Protein AF-A0A5K1EQJ8-F1 (afdb_monomer_lite)

Organism: NCBI:txid210225

Foldseek 3Di:
DVVDDDCPDDDDDPDDDDFPDWDWDQDPVRDIDTDGDDD

Secondary structure (DSSP, 8-state):
-TTS---------SS---TT---EEE-TTS-EEE-PPP-

Structure (mmCIF, N/CA/C/O backbone):
data_AF-A0A5K1EQJ8-F1
#
_entry.id   AF-A0A5K1EQJ8-F1
#
loop_
_atom_site.group_PDB
_atom_site.id
_atom_site.type_symbol
_atom_site.label_atom_id
_atom_site.label_alt_id
_atom_site.label_comp_id
_atom_site.label_asym_id
_atom_site.label_entity_id
_atom_site.label_seq_id
_atom_site.pdbx_PDB_ins_code
_atom_site.Cartn_x
_atom_site.Cartn_y
_atom_site.Cartn_z
_atom_site.occupancy
_atom_site.B_iso_or_equiv
_atom_site.auth_seq_id
_atom_site.auth_comp_id
_atom_site.auth_asym_id
_atom_site.auth_atom_id
_atom_site.pdbx_PDB_model_num
ATOM 1 N N . ASP A 1 1 ? 9.598 -16.767 -2.503 1.00 63.09 1 ASP A N 1
ATOM 2 C CA . ASP A 1 1 ? 8.985 -17.739 -1.586 1.00 63.09 1 ASP A CA 1
ATOM 3 C C . ASP A 1 1 ? 7.897 -17.013 -0.804 1.00 63.09 1 ASP A C 1
ATOM 5 O O . ASP A 1 1 ? 8.233 -16.194 0.044 1.00 63.09 1 ASP A O 1
ATOM 9 N N . PRO A 1 2 ? 6.614 -17.218 -1.138 1.00 65.12 2 PRO A N 1
ATOM 10 C CA . PRO A 1 2 ? 5.509 -16.541 -0.461 1.00 65.12 2 PRO A CA 1
ATOM 11 C C . PRO A 1 2 ? 5.416 -16.881 1.038 1.00 65.12 2 PRO A C 1
ATOM 13 O O . PRO A 1 2 ? 4.762 -16.150 1.773 1.00 65.12 2 PRO A O 1
ATOM 16 N N . SER A 1 3 ? 6.099 -17.932 1.516 1.00 84.00 3 SER A N 1
ATOM 17 C CA . SER A 1 3 ? 6.150 -18.287 2.943 1.00 84.00 3 SER A CA 1
ATOM 18 C C . SER A 1 3 ? 7.083 -17.398 3.780 1.00 84.00 3 SER A C 1
ATOM 20 O O . SER A 1 3 ? 7.049 -17.455 5.009 1.00 84.00 3 SER A O 1
ATOM 22 N N . LYS A 1 4 ? 7.902 -16.556 3.136 1.00 79.12 4 LYS A N 1
ATOM 23 C CA . LYS A 1 4 ? 8.813 -15.610 3.798 1.00 79.12 4 LYS A CA 1
ATOM 24 C C . LYS A 1 4 ? 8.620 -14.204 3.229 1.00 79.12 4 LYS A C 1
ATOM 26 O O . LYS A 1 4 ? 9.429 -13.764 2.410 1.00 79.12 4 LYS A O 1
ATOM 31 N N . PRO A 1 5 ? 7.545 -13.499 3.620 1.00 73.50 5 PRO A N 1
ATOM 32 C CA . PRO A 1 5 ? 7.344 -12.121 3.200 1.00 73.50 5 PRO A CA 1
ATOM 33 C C . PRO A 1 5 ? 8.479 -11.243 3.739 1.00 73.50 5 PRO A C 1
ATOM 35 O O . PRO A 1 5 ? 8.823 -11.299 4.919 1.00 73.50 5 PRO A O 1
ATOM 38 N N . VAL A 1 6 ? 9.072 -10.436 2.860 1.00 79.25 6 VAL A N 1
ATOM 39 C CA . VAL A 1 6 ? 10.110 -9.461 3.217 1.00 79.25 6 VAL A CA 1
ATOM 40 C C . VAL A 1 6 ? 9.483 -8.072 3.197 1.00 79.25 6 VAL A C 1
ATOM 42 O O . VAL A 1 6 ? 8.825 -7.698 2.223 1.00 79.25 6 VAL A O 1
ATOM 45 N N . 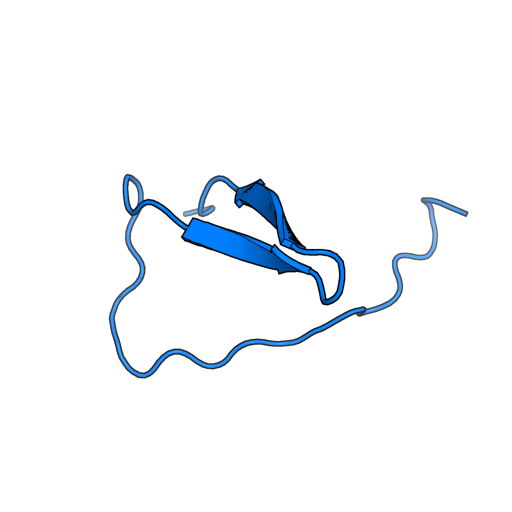LEU A 1 7 ? 9.684 -7.302 4.270 1.00 78.00 7 LEU A N 1
ATOM 46 C CA . LEU A 1 7 ? 9.216 -5.921 4.350 1.00 78.00 7 LEU A CA 1
ATOM 47 C C . LEU A 1 7 ? 9.874 -5.099 3.236 1.00 78.00 7 LEU A C 1
ATOM 49 O O . LEU A 1 7 ? 11.083 -4.886 3.243 1.00 78.00 7 LEU A O 1
ATOM 53 N N . THR A 1 8 ? 9.067 -4.664 2.270 1.00 73.06 8 THR A N 1
ATOM 54 C CA . THR A 1 8 ? 9.558 -3.942 1.086 1.00 73.06 8 THR A CA 1
ATOM 55 C C . THR A 1 8 ? 9.545 -2.426 1.297 1.00 73.06 8 THR A C 1
ATOM 57 O O . THR A 1 8 ? 10.403 -1.726 0.768 1.00 73.06 8 THR A O 1
ATOM 60 N N . ALA A 1 9 ? 8.603 -1.910 2.093 1.00 66.44 9 ALA A N 1
ATOM 61 C CA . ALA A 1 9 ? 8.517 -0.497 2.446 1.00 66.44 9 ALA A CA 1
ATOM 62 C C . ALA A 1 9 ? 7.665 -0.289 3.706 1.00 66.44 9 ALA A C 1
ATOM 64 O O . ALA A 1 9 ? 6.795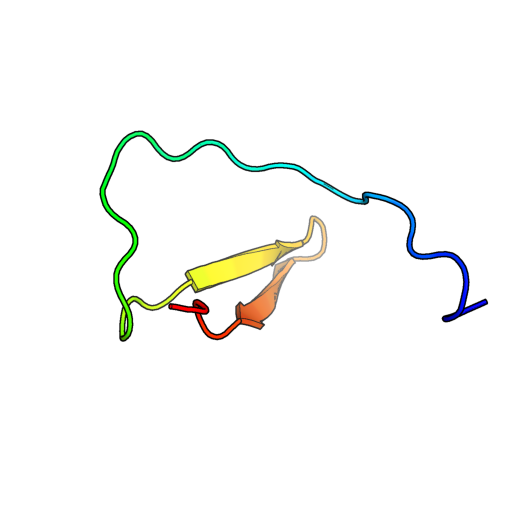 -1.103 4.018 1.00 66.44 9 ALA A O 1
ATOM 65 N N . GLN A 1 10 ? 7.893 0.832 4.389 1.00 71.56 10 GLN A N 1
ATOM 66 C CA . GLN A 1 10 ? 7.058 1.318 5.483 1.00 71.56 10 GLN A CA 1
ATOM 67 C C . GLN A 1 10 ? 6.746 2.798 5.244 1.00 71.56 10 GLN A C 1
ATOM 69 O O . GLN A 1 10 ? 7.644 3.585 4.950 1.00 71.56 10 GLN A O 1
ATOM 74 N N . LEU A 1 11 ? 5.469 3.161 5.345 1.00 70.06 11 LEU A N 1
ATOM 75 C CA . LEU A 1 11 ? 4.975 4.525 5.168 1.00 70.06 11 LEU A CA 1
ATOM 76 C C . LEU A 1 11 ? 4.420 5.020 6.505 1.00 70.06 11 LEU A C 1
ATOM 78 O O . LEU A 1 11 ? 3.572 4.360 7.103 1.00 70.06 11 LEU A O 1
ATOM 82 N N . TRP A 1 12 ? 4.879 6.186 6.960 1.00 63.44 12 TRP A N 1
ATOM 83 C CA . TRP A 1 12 ? 4.247 6.918 8.057 1.00 63.44 12 TRP A CA 1
ATOM 84 C C . TRP A 1 12 ? 3.465 8.094 7.495 1.00 63.44 12 TRP A C 1
ATOM 86 O O . TRP A 1 12 ? 4.022 8.958 6.821 1.00 63.44 12 TRP A O 1
ATOM 96 N N . VAL A 1 13 ? 2.169 8.123 7.790 1.00 69.19 13 VAL A N 1
ATOM 97 C CA . VAL A 1 13 ? 1.256 9.180 7.359 1.00 69.19 13 VAL A CA 1
ATOM 98 C C . VAL A 1 13 ? 0.764 9.908 8.606 1.00 69.19 13 VAL A C 1
ATOM 100 O O . VAL A 1 13 ? 0.274 9.281 9.539 1.00 69.19 13 VAL A O 1
ATOM 103 N N . GLY A 1 14 ? 0.910 11.234 8.641 1.00 69.31 14 GLY A N 1
ATOM 104 C CA . GLY A 1 14 ? 0.529 12.079 9.783 1.00 69.31 14 GLY A CA 1
ATOM 105 C C . GLY A 1 14 ? -0.979 12.332 9.928 1.00 69.31 14 GLY A C 1
ATOM 106 O O . GLY A 1 14 ? -1.362 13.333 10.525 1.00 69.31 14 GLY A O 1
ATOM 107 N N . GLY A 1 15 ? -1.832 11.478 9.354 1.00 71.94 15 GLY A N 1
ATOM 108 C CA . GLY A 1 15 ? -3.289 11.635 9.319 1.00 71.94 15 GLY A CA 1
ATOM 109 C C . GLY A 1 15 ? -4.016 10.293 9.418 1.00 71.94 15 GLY A C 1
ATOM 110 O O . GLY A 1 15 ? -3.408 9.238 9.253 1.00 71.94 15 GLY A O 1
ATOM 111 N N . LEU A 1 16 ? -5.322 10.327 9.705 1.00 66.31 16 LEU A N 1
ATOM 112 C CA . LEU A 1 16 ? -6.134 9.113 9.811 1.00 66.31 16 LEU A CA 1
ATOM 113 C C . LEU A 1 16 ? -6.374 8.517 8.416 1.00 66.31 16 LEU A C 1
ATOM 115 O O . LEU A 1 16 ? -7.030 9.143 7.585 1.00 66.31 16 LEU A O 1
ATOM 119 N N . ILE A 1 17 ? -5.889 7.298 8.180 1.00 71.94 17 ILE A N 1
ATOM 120 C CA . ILE A 1 17 ? -6.317 6.477 7.044 1.00 71.94 17 ILE A CA 1
ATOM 121 C C . ILE A 1 17 ? -7.498 5.635 7.528 1.00 71.94 17 ILE A C 1
ATOM 123 O O . ILE A 1 17 ? -7.355 4.848 8.458 1.00 71.94 17 ILE A O 1
ATOM 127 N N . GLN A 1 18 ? -8.669 5.825 6.922 1.00 66.50 18 GLN A N 1
ATOM 128 C CA . GLN A 1 18 ? -9.889 5.092 7.271 1.00 66.50 18 GLN A CA 1
ATOM 129 C C . GLN A 1 18 ? -10.351 4.220 6.107 1.00 66.50 18 GLN A C 1
ATOM 131 O O . GLN A 1 18 ? -10.075 4.525 4.943 1.00 66.50 18 GLN A O 1
ATOM 136 N N . LYS A 1 19 ? -11.108 3.163 6.406 1.00 67.88 19 LYS A N 1
ATOM 137 C CA . LYS A 1 19 ? -11.774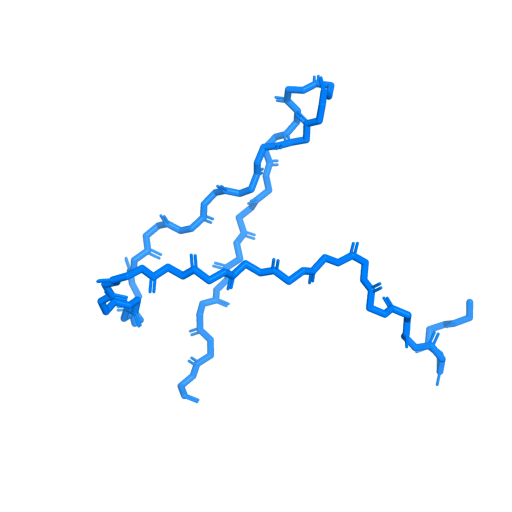 2.331 5.397 1.00 67.88 19 LYS A CA 1
ATOM 138 C C . LYS A 1 19 ? -12.560 3.196 4.401 1.00 67.88 19 LYS A C 1
ATOM 140 O O . LYS A 1 19 ? -13.335 4.059 4.801 1.00 67.88 19 LYS A O 1
ATOM 145 N N . GLY A 1 20 ? -12.347 2.963 3.105 1.00 69.50 20 GLY A N 1
ATOM 146 C CA . GLY A 1 20 ? -12.910 3.775 2.016 1.00 69.50 20 GLY A CA 1
ATOM 147 C C . GLY A 1 20 ? -12.015 4.928 1.544 1.00 69.50 20 GLY A C 1
ATOM 148 O O . GLY A 1 20 ? -12.334 5.568 0.545 1.00 69.50 20 GLY A O 1
ATOM 149 N N . SER A 1 21 ? -10.880 5.175 2.205 1.00 68.19 21 SER A N 1
ATOM 150 C CA . SER A 1 21 ? -9.856 6.097 1.700 1.00 68.19 21 SER A CA 1
ATOM 151 C C . SER A 1 21 ? -9.160 5.500 0.477 1.00 68.19 21 SER A C 1
ATOM 153 O O . SER A 1 21 ? -8.784 4.329 0.484 1.00 68.19 21 SER A O 1
ATOM 155 N N . GLN A 1 22 ? -8.948 6.305 -0.565 1.00 68.38 22 GLN A N 1
ATOM 156 C CA . GLN A 1 22 ? -8.220 5.869 -1.754 1.00 68.38 22 GLN A CA 1
ATOM 157 C C . GLN A 1 22 ? -6.709 5.925 -1.482 1.00 68.38 22 GLN A C 1
ATOM 159 O O . GLN A 1 22 ? -6.119 7.004 -1.448 1.00 68.38 22 GLN A O 1
ATOM 164 N N . ILE A 1 23 ? -6.079 4.767 -1.270 1.00 72.56 23 ILE A N 1
ATOM 165 C CA . ILE A 1 23 ? -4.621 4.653 -1.152 1.00 72.56 23 ILE A CA 1
ATOM 166 C C . ILE A 1 23 ? -4.054 4.184 -2.488 1.00 72.56 23 ILE A C 1
ATOM 168 O O . ILE A 1 23 ? -4.328 3.067 -2.926 1.00 72.56 23 ILE A O 1
ATOM 172 N N . VAL A 1 24 ? -3.254 5.045 -3.117 1.00 74.44 24 VAL A N 1
ATOM 173 C CA . VAL A 1 24 ? -2.540 4.752 -4.364 1.00 74.44 24 VAL A CA 1
ATOM 174 C C . VAL A 1 24 ? -1.044 4.793 -4.083 1.00 74.44 24 VAL A C 1
ATOM 176 O O . VAL A 1 24 ? -0.505 5.824 -3.680 1.00 74.44 24 VAL A O 1
ATOM 179 N N . ALA A 1 25 ? -0.369 3.665 -4.281 1.00 76.25 25 ALA A N 1
ATOM 180 C CA . ALA A 1 25 ? 1.085 3.610 -4.305 1.00 76.25 25 ALA A CA 1
ATOM 181 C C . ALA A 1 25 ? 1.561 3.819 -5.744 1.00 76.25 25 ALA A C 1
ATOM 183 O O . ALA A 1 25 ? 1.110 3.111 -6.641 1.00 76.25 25 ALA A O 1
ATOM 184 N N . VAL A 1 26 ? 2.480 4.761 -5.956 1.00 78.12 26 VAL A N 1
ATOM 185 C CA . VAL A 1 26 ? 3.093 5.011 -7.268 1.00 78.12 26 VAL A CA 1
ATOM 186 C C . VAL A 1 26 ? 4.547 4.556 -7.222 1.00 78.12 26 VAL A C 1
ATOM 188 O O . VAL A 1 26 ? 5.319 5.002 -6.368 1.00 78.12 26 VAL A O 1
ATOM 191 N N . SER A 1 27 ? 4.923 3.636 -8.10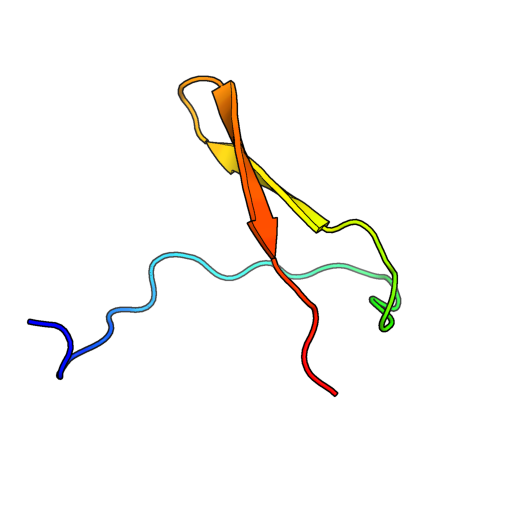9 1.00 78.25 27 SER A N 1
ATOM 192 C CA . SER A 1 27 ? 6.303 3.165 -8.226 1.00 78.25 27 SER A CA 1
ATOM 193 C C . SER A 1 27 ? 7.190 4.205 -8.922 1.00 78.25 27 SER A C 1
ATOM 195 O O . SER A 1 27 ? 6.713 5.163 -9.528 1.00 78.25 27 SER A O 1
ATOM 197 N N . LYS A 1 28 ? 8.512 4.001 -8.880 1.00 77.25 28 LYS A N 1
ATOM 198 C CA . LYS A 1 28 ? 9.474 4.859 -9.599 1.00 77.25 28 LYS A CA 1
ATOM 199 C C . LYS A 1 28 ? 9.236 4.894 -11.112 1.00 77.25 28 LYS A C 1
ATOM 201 O O . LYS A 1 28 ? 9.574 5.887 -11.742 1.00 77.25 28 LYS A O 1
ATOM 206 N N . ASP A 1 29 ? 8.626 3.845 -11.658 1.00 83.81 29 ASP A N 1
ATOM 207 C CA . ASP A 1 29 ? 8.302 3.719 -13.081 1.00 83.81 29 ASP A CA 1
ATOM 208 C C . ASP A 1 29 ? 6.922 4.315 -13.420 1.00 83.81 29 ASP A C 1
ATOM 210 O O . ASP A 1 29 ? 6.439 4.171 -14.540 1.00 83.81 29 ASP A O 1
ATOM 214 N N . GLY A 1 30 ? 6.265 4.967 -12.451 1.00 82.00 30 GLY A N 1
ATOM 215 C CA . GLY A 1 30 ? 4.949 5.586 -12.617 1.00 82.00 30 GLY A CA 1
ATOM 216 C C . GLY A 1 30 ? 3.779 4.603 -12.572 1.00 82.00 30 GLY A C 1
ATOM 217 O O . GLY A 1 30 ? 2.659 4.981 -12.897 1.00 82.00 30 GLY A O 1
ATOM 218 N N . VAL A 1 31 ? 4.013 3.346 -12.181 1.00 82.69 31 VAL A N 1
ATOM 219 C CA . VAL A 1 31 ? 2.948 2.341 -12.071 1.00 82.69 31 VAL A CA 1
ATOM 220 C C . VAL A 1 31 ? 2.180 2.549 -10.774 1.00 82.69 31 VAL A C 1
ATOM 222 O O . VAL A 1 31 ? 2.774 2.576 -9.695 1.00 82.69 31 VAL A O 1
ATOM 225 N N . GLU A 1 32 ? 0.860 2.652 -10.886 1.00 85.06 32 GLU A N 1
ATOM 226 C CA . GLU A 1 32 ? -0.045 2.819 -9.754 1.00 85.06 32 GLU A CA 1
ATOM 227 C C . GLU A 1 32 ? -0.554 1.468 -9.231 1.00 85.06 32 GLU A C 1
ATOM 229 O O . GLU A 1 32 ? -0.793 0.526 -9.989 1.00 85.06 32 GLU A O 1
ATOM 234 N N . SER A 1 33 ? -0.717 1.347 -7.915 1.00 78.56 33 SER A N 1
ATOM 235 C CA . SER A 1 33 ? -1.296 0.171 -7.259 1.00 78.56 33 SER A CA 1
ATOM 236 C C . SER A 1 33 ? -2.209 0.592 -6.115 1.00 78.56 33 SER A C 1
ATOM 238 O O . SER A 1 33 ? -1.825 1.410 -5.279 1.00 78.56 33 SER A O 1
ATOM 240 N N . GLN A 1 34 ? -3.414 0.021 -6.083 1.00 71.00 34 GLN A N 1
ATOM 241 C CA . GLN A 1 34 ? -4.433 0.322 -5.083 1.00 71.00 34 GLN A CA 1
ATOM 242 C C . GLN A 1 34 ? -4.547 -0.813 -4.066 1.00 71.00 34 GLN A C 1
ATOM 244 O O . GLN A 1 34 ? -4.532 -1.989 -4.432 1.00 71.00 34 GLN A O 1
ATOM 249 N N . PHE A 1 35 ? -4.684 -0.444 -2.794 1.00 74.94 35 PHE A N 1
ATOM 250 C CA . PHE A 1 35 ? -4.802 -1.388 -1.687 1.00 74.94 35 PHE A CA 1
ATOM 251 C C . PHE A 1 35 ? -6.003 -1.038 -0.817 1.00 74.94 35 PHE A C 1
ATOM 253 O O . PHE A 1 35 ? -6.233 0.134 -0.511 1.00 74.94 35 PHE A O 1
ATOM 260 N N . ASP A 1 36 ? -6.737 -2.064 -0.396 1.00 73.00 36 ASP A N 1
ATOM 261 C CA . ASP A 1 36 ? -7.756 -1.914 0.635 1.00 73.00 36 ASP A CA 1
ATOM 262 C C . ASP A 1 36 ? -7.094 -1.762 2.003 1.00 73.00 36 ASP A C 1
ATOM 264 O O . ASP A 1 36 ? -6.134 -2.460 2.335 1.00 73.00 36 ASP A O 1
ATOM 268 N N . VAL A 1 37 ? -7.629 -0.841 2.801 1.00 69.25 37 VAL A N 1
ATOM 269 C CA . VAL A 1 37 ? -7.188 -0.612 4.177 1.00 69.25 37 VAL A CA 1
ATOM 270 C C . VAL A 1 37 ? -7.901 -1.625 5.083 1.00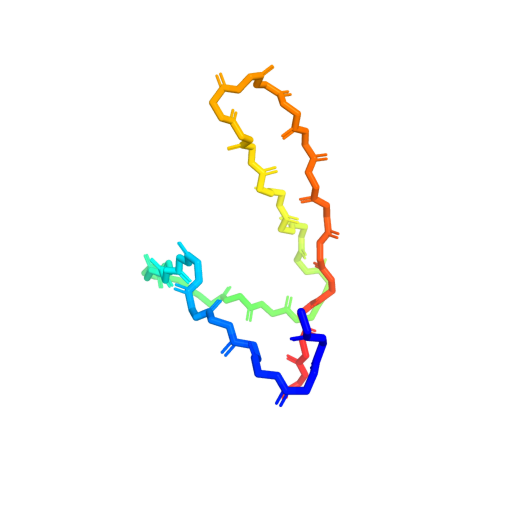 69.25 37 VAL A C 1
ATOM 272 O O . VAL A 1 37 ? -9.135 -1.587 5.147 1.00 69.25 37 VAL 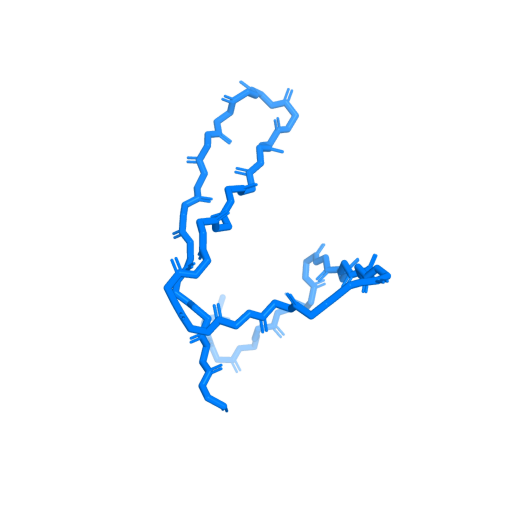A O 1
ATOM 275 N N . PRO A 1 38 ? -7.167 -2.529 5.763 1.00 67.50 38 PRO A N 1
ATOM 276 C CA . PRO A 1 38 ? -7.740 -3.434 6.758 1.00 67.50 38 PRO A CA 1
ATOM 277 C C . PRO A 1 38 ? -8.275 -2.661 7.974 1.00 67.50 38 PRO A C 1
ATOM 279 O O . PRO A 1 38 ? -7.837 -1.540 8.226 1.00 67.50 38 PRO A O 1
ATOM 282 N N . GLU A 1 39 ? -9.218 -3.259 8.708 1.00 63.66 39 GLU A N 1
ATOM 283 C CA . GLU A 1 39 ? -9.769 -2.699 9.958 1.00 63.66 39 GLU A CA 1
ATOM 284 C C . GLU A 1 39 ? -8.762 -2.729 11.116 1.00 63.66 39 GLU A C 1
ATOM 286 O O . GLU A 1 39 ? -8.031 -3.741 11.239 1.00 63.66 39 GLU A O 1
#

Radius of gyration: 12.41 Å; chains: 1; bounding box: 23×30×23 Å

pLDDT: mean 72.93, std 6.03, range [63.09, 85.06]

Sequence (39 aa):
DPSKPVLTAQLWVGGLIQKGSQIVAVSKDGVESQFDVPE